Protein AF-A0A959C1F0-F1 (afdb_monomer)

Solvent-accessible surface area (backbone atoms only — not comparable to full-atom values): 3211 Å² total; per-residue (Å²): 135,84,79,77,81,70,75,57,67,64,62,54,49,52,30,38,51,50,15,37,53,52,11,38,55,52,4,54,76,67,77,36,48,68,58,9,47,66,51,9,48,59,51,8,50,50,50,40,52,49,55,49,53,58,54,66,75,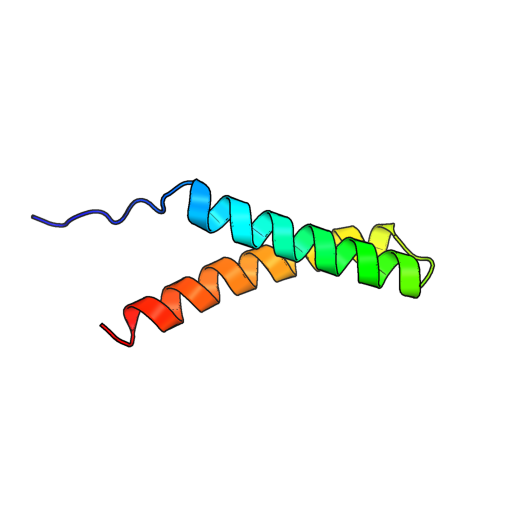75,112

Nearest PDB structures (foldseek):
  7vot-assembly1_Y  TM=7.459E-01  e=4.070E+00  Cereibacter sphaeroides 2.4.1
  6x89-assembly1_X1  TM=8.478E-01  e=6.262E+00  Vigna radiata
  7aqq-assembly1_f  TM=8.357E-01  e=8.010E+00  Arabidopsis thaliana

Radius of gyration: 14.19 Å; Cα contacts (8 Å, |Δi|>4): 50; chains: 1; bounding box: 23×23×47 Å

Foldseek 3Di:
DPPPPPPDVVLLVVLQVVLLVQLCVVCVVVVHSVRSNVRSRVVSNVCSVVVVVVVVVVD

pLDDT: mean 73.12, std 10.09, range [44.38, 85.69]

Structure (mmCIF, N/CA/C/O backbone):
data_AF-A0A959C1F0-F1
#
_entry.id   AF-A0A959C1F0-F1
#
loop_
_atom_site.group_PDB
_atom_site.id
_atom_site.type_symbol
_atom_site.label_atom_id
_atom_site.label_alt_id
_atom_site.label_comp_id
_atom_site.label_asym_id
_atom_site.label_entity_id
_atom_site.label_seq_id
_atom_site.pdbx_PDB_ins_code
_atom_site.Cartn_x
_atom_sit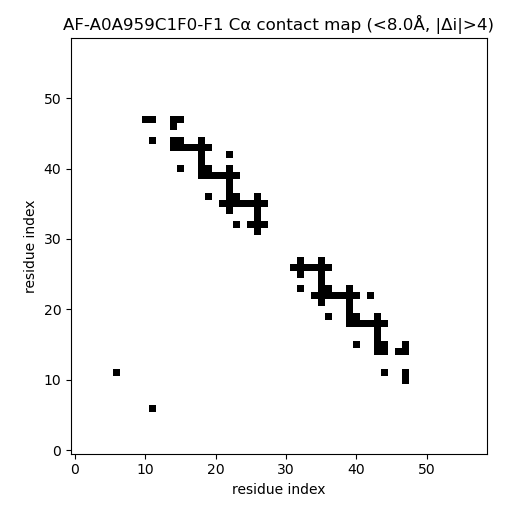e.Cartn_y
_atom_site.Cartn_z
_atom_site.occupancy
_atom_site.B_iso_or_equiv
_atom_site.auth_seq_id
_atom_site.auth_comp_id
_atom_site.auth_asym_id
_atom_site.auth_atom_id
_atom_site.pdbx_PDB_model_num
ATOM 1 N N . MET A 1 1 ? 13.166 -3.362 -32.814 1.00 44.38 1 MET A N 1
ATOM 2 C CA . MET A 1 1 ? 11.791 -3.112 -32.331 1.00 44.38 1 MET A CA 1
ATOM 3 C C . MET A 1 1 ? 11.759 -3.308 -30.824 1.00 44.38 1 MET A C 1
ATOM 5 O O . MET A 1 1 ? 11.552 -4.401 -30.323 1.00 44.38 1 MET A O 1
ATOM 9 N N . ASN A 1 2 ? 12.072 -2.244 -30.103 1.00 50.97 2 ASN A N 1
ATOM 10 C CA . ASN A 1 2 ? 11.993 -2.128 -28.655 1.00 50.97 2 ASN A CA 1
ATOM 11 C C . ASN A 1 2 ? 10.519 -1.953 -28.287 1.00 50.97 2 ASN A C 1
ATOM 13 O O . ASN A 1 2 ? 10.009 -0.835 -28.265 1.00 50.97 2 ASN A O 1
ATOM 17 N N . SER A 1 3 ? 9.833 -3.078 -28.075 1.00 50.44 3 SER A N 1
ATOM 18 C CA . SER A 1 3 ? 8.461 -3.098 -27.577 1.00 50.44 3 SER A CA 1
ATOM 19 C C . SER A 1 3 ? 8.464 -2.499 -26.173 1.00 50.44 3 SER A C 1
ATOM 21 O O . SER A 1 3 ? 8.758 -3.173 -25.187 1.00 50.44 3 SER A O 1
ATOM 23 N N . GLN A 1 4 ? 8.238 -1.188 -26.104 1.00 50.38 4 GLN A N 1
ATOM 24 C CA . GLN A 1 4 ? 7.983 -0.468 -24.871 1.00 50.38 4 GLN A CA 1
ATOM 25 C C . GLN A 1 4 ? 6.768 -1.129 -24.228 1.00 50.38 4 GLN A C 1
ATOM 27 O O . GLN A 1 4 ? 5.634 -0.929 -24.657 1.00 50.38 4 GLN A O 1
ATOM 32 N N . TYR A 1 5 ? 7.022 -1.969 -23.227 1.00 55.97 5 TYR A N 1
ATOM 33 C CA . TYR A 1 5 ? 5.999 -2.610 -22.414 1.00 55.97 5 TYR A CA 1
ATOM 34 C C . TYR A 1 5 ? 5.368 -1.534 -21.522 1.00 55.97 5 TYR A C 1
ATOM 36 O O . TYR A 1 5 ? 5.695 -1.394 -20.341 1.00 55.97 5 TYR A O 1
ATOM 44 N N . VAL A 1 6 ? 4.508 -0.710 -22.125 1.00 58.88 6 VAL A N 1
ATOM 45 C CA . VAL A 1 6 ? 3.608 0.182 -21.403 1.00 58.88 6 VAL A CA 1
ATOM 46 C C . VAL A 1 6 ? 2.742 -0.708 -20.515 1.00 58.88 6 VAL A C 1
ATOM 48 O O . VAL A 1 6 ? 2.044 -1.584 -21.034 1.00 58.88 6 VAL A O 1
ATOM 51 N N . PRO A 1 7 ? 2.823 -0.571 -19.180 1.00 55.34 7 PRO A N 1
ATOM 52 C CA . PRO A 1 7 ? 2.021 -1.382 -18.284 1.00 55.34 7 PRO A CA 1
ATOM 53 C C . PRO A 1 7 ? 0.557 -1.185 -18.664 1.00 55.34 7 PRO A C 1
ATOM 55 O O . PRO A 1 7 ? 0.081 -0.051 -18.748 1.00 55.34 7 PRO A O 1
ATOM 58 N N . SER A 1 8 ? -0.164 -2.280 -18.921 1.00 63.72 8 SER A N 1
ATOM 59 C CA . SER A 1 8 ? -1.606 -2.159 -19.090 1.00 63.72 8 SER A CA 1
ATOM 60 C C . SER A 1 8 ? -2.146 -1.542 -17.800 1.00 63.72 8 SER A C 1
ATOM 62 O O . SER A 1 8 ? -1.904 -2.061 -16.707 1.00 63.72 8 SER A O 1
ATOM 64 N N . LEU A 1 9 ? -2.844 -0.408 -17.912 1.00 62.31 9 LEU A N 1
ATOM 65 C CA . LEU A 1 9 ? -3.434 0.306 -16.771 1.00 62.31 9 LEU A CA 1
ATOM 66 C C . LEU A 1 9 ? -4.210 -0.644 -15.838 1.00 62.31 9 LEU A C 1
ATOM 68 O O . LEU A 1 9 ? -4.280 -0.425 -14.632 1.00 62.31 9 LEU A O 1
ATOM 72 N N . ARG A 1 10 ? -4.748 -1.736 -16.400 1.00 65.12 10 ARG A N 1
ATOM 73 C CA . ARG A 1 10 ? -5.430 -2.819 -15.684 1.00 65.12 10 ARG A CA 1
ATOM 74 C C . ARG A 1 10 ? -4.561 -3.529 -14.644 1.00 65.12 10 ARG A C 1
ATOM 76 O O . ARG A 1 10 ? -5.048 -3.761 -13.543 1.00 65.12 10 ARG A O 1
ATOM 83 N N . GLY A 1 11 ? -3.311 -3.871 -14.961 1.00 69.19 11 GLY A N 1
ATOM 84 C CA . GLY A 1 11 ? -2.430 -4.597 -14.036 1.00 69.19 11 GLY A CA 1
ATOM 85 C C . GLY A 1 11 ? -2.023 -3.749 -12.830 1.00 69.19 11 GLY A C 1
ATOM 86 O O . GLY A 1 11 ? -2.071 -4.217 -11.696 1.00 69.19 11 GLY A O 1
ATOM 87 N N . LEU A 1 12 ? -1.704 -2.474 -13.068 1.00 68.12 12 LEU A N 1
ATOM 88 C CA . LEU A 1 12 ? -1.401 -1.513 -12.003 1.00 68.12 12 LEU A CA 1
ATOM 89 C C . LEU A 1 12 ? -2.640 -1.189 -11.157 1.00 68.12 12 LEU A C 1
ATOM 91 O O . LEU A 1 12 ? -2.553 -1.153 -9.932 1.00 68.12 12 LEU A O 1
ATOM 95 N N . GLY A 1 13 ? -3.799 -1.002 -11.796 1.00 76.38 13 GLY A N 1
ATOM 96 C CA . GLY A 1 13 ? -5.056 -0.707 -11.106 1.00 76.38 13 GLY A CA 1
ATOM 97 C C . GLY A 1 13 ? -5.530 -1.839 -10.189 1.00 76.38 13 GLY A C 1
ATOM 98 O O . GLY A 1 13 ? -6.002 -1.567 -9.088 1.00 76.38 13 GLY A O 1
ATOM 99 N N . LEU A 1 14 ? -5.356 -3.101 -10.600 1.00 81.50 14 LEU A N 1
ATOM 100 C CA . LEU A 1 14 ? -5.696 -4.266 -9.773 1.00 81.50 14 LEU A CA 1
ATOM 101 C C . LEU A 1 14 ? -4.869 -4.310 -8.485 1.00 81.50 14 LEU A C 1
ATOM 103 O O . LEU A 1 14 ? -5.436 -4.401 -7.399 1.00 81.50 14 LEU A O 1
ATOM 107 N N . TRP A 1 15 ? -3.545 -4.190 -8.585 1.00 78.31 15 TRP A N 1
ATOM 108 C CA . TRP A 1 15 ? -2.669 -4.233 -7.410 1.00 78.31 15 TRP A CA 1
ATOM 109 C C . TRP A 1 15 ? -2.820 -3.011 -6.501 1.00 78.31 15 TRP A C 1
ATOM 111 O O . TRP A 1 15 ? -2.774 -3.152 -5.278 1.00 78.31 15 TRP A O 1
ATOM 121 N N . ALA A 1 16 ? -3.089 -1.833 -7.070 1.00 78.12 16 ALA A N 1
ATOM 122 C CA . ALA A 1 16 ? -3.448 -0.652 -6.291 1.00 78.12 16 ALA A CA 1
ATOM 123 C C . ALA A 1 16 ? -4.741 -0.882 -5.486 1.00 78.12 16 ALA A C 1
ATOM 125 O O . ALA A 1 16 ? -4.782 -0.595 -4.291 1.00 78.12 16 ALA A O 1
ATOM 126 N N . GLY A 1 17 ? -5.771 -1.467 -6.109 1.00 79.62 17 GLY A N 1
ATOM 127 C CA . GLY A 1 17 ? -7.022 -1.824 -5.435 1.00 79.62 17 GLY A CA 1
ATOM 128 C C . GLY A 1 17 ? -6.827 -2.845 -4.311 1.00 79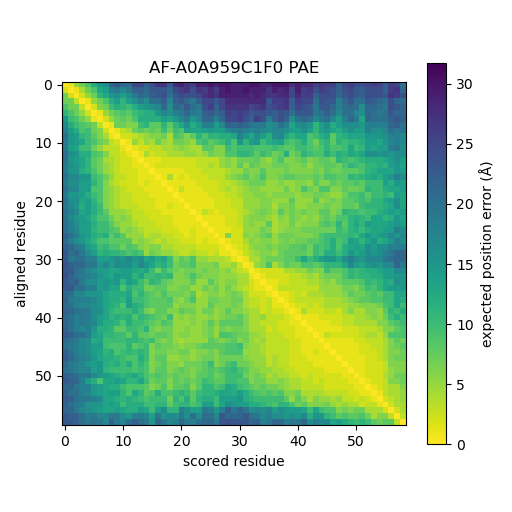.62 17 GLY A C 1
ATOM 129 O O . GLY A 1 17 ? -7.378 -2.675 -3.225 1.00 79.62 17 GLY A O 1
ATOM 130 N N . VAL A 1 18 ? -5.992 -3.864 -4.535 1.00 84.56 18 VAL A N 1
ATOM 131 C CA . VAL A 1 18 ? -5.643 -4.868 -3.515 1.00 84.56 18 VAL A CA 1
ATOM 132 C C . VAL A 1 18 ? -4.921 -4.224 -2.329 1.00 84.56 18 VAL A C 1
ATOM 134 O O . VAL A 1 18 ? -5.291 -4.477 -1.184 1.00 84.56 18 VAL A O 1
ATOM 137 N N . GLY A 1 19 ? -3.944 -3.345 -2.573 1.00 81.88 19 GLY A N 1
ATOM 138 C CA . GLY A 1 19 ? -3.245 -2.626 -1.503 1.00 81.88 19 GLY A CA 1
ATOM 139 C C . GLY A 1 19 ? -4.170 -1.743 -0.667 1.00 81.88 19 GLY A C 1
ATOM 140 O O . GLY A 1 19 ? -4.084 -1.748 0.560 1.00 81.88 19 GLY A O 1
ATOM 141 N N . ILE A 1 20 ? -5.112 -1.049 -1.314 1.00 81.50 20 ILE A N 1
ATOM 142 C CA . ILE A 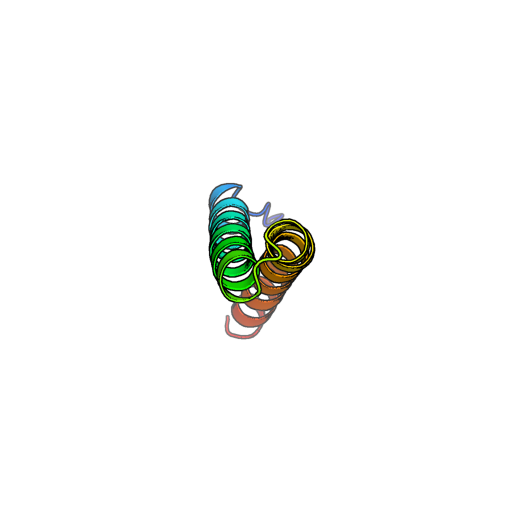1 20 ? -6.138 -0.253 -0.627 1.00 81.50 20 ILE A CA 1
ATOM 143 C C . ILE A 1 20 ? -7.043 -1.151 0.223 1.00 81.50 20 ILE A C 1
ATOM 145 O O . ILE A 1 20 ? -7.273 -0.843 1.389 1.00 81.50 20 ILE A O 1
ATOM 149 N N . ALA A 1 21 ? -7.526 -2.272 -0.320 1.00 82.56 21 ALA A N 1
ATOM 150 C CA . ALA A 1 21 ? -8.399 -3.192 0.408 1.00 82.56 21 ALA A CA 1
ATOM 151 C C . ALA A 1 21 ? -7.713 -3.777 1.654 1.00 82.56 21 ALA A C 1
ATOM 153 O O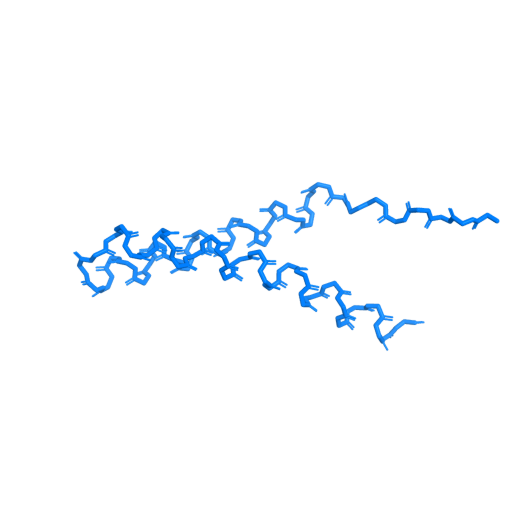 . ALA A 1 21 ? -8.293 -3.770 2.741 1.00 82.56 21 ALA A O 1
ATOM 154 N N . ILE A 1 22 ? -6.458 -4.220 1.515 1.00 84.19 22 ILE A N 1
ATOM 155 C CA . ILE A 1 22 ? -5.655 -4.741 2.629 1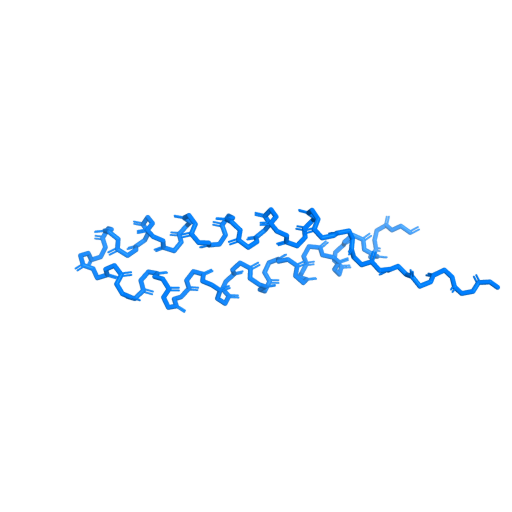.00 84.19 22 ILE A CA 1
ATOM 156 C C . ILE A 1 22 ? -5.386 -3.637 3.654 1.00 84.19 22 ILE A C 1
ATOM 158 O O . ILE A 1 22 ? -5.573 -3.850 4.850 1.00 84.19 22 ILE A O 1
ATOM 162 N N . GLY A 1 23 ? -5.000 -2.445 3.196 1.00 80.62 23 GLY A N 1
ATOM 163 C CA . GLY A 1 23 ? -4.767 -1.292 4.057 1.00 80.62 23 GLY A CA 1
ATOM 164 C C . GLY A 1 23 ? -5.991 -0.910 4.880 1.00 80.62 23 GLY A C 1
ATOM 165 O O . GLY A 1 23 ? -5.896 -0.774 6.095 1.00 80.62 23 GLY A O 1
ATOM 166 N N . ILE A 1 24 ? -7.161 -0.798 4.246 1.00 78.50 24 ILE A N 1
ATOM 167 C CA . ILE A 1 24 ? -8.421 -0.480 4.929 1.00 78.50 24 ILE A CA 1
ATOM 168 C C . ILE A 1 24 ? -8.762 -1.558 5.962 1.00 78.50 24 ILE A C 1
ATOM 170 O O . ILE A 1 24 ? -9.074 -1.216 7.102 1.00 78.50 24 ILE A O 1
ATOM 174 N N . ALA A 1 25 ? -8.655 -2.842 5.606 1.00 80.94 25 ALA A N 1
ATOM 175 C CA . ALA A 1 25 ? -8.919 -3.942 6.533 1.00 80.94 25 ALA A CA 1
ATOM 176 C C . ALA A 1 25 ? -8.001 -3.887 7.769 1.00 80.94 25 ALA A C 1
ATOM 178 O O . ALA A 1 25 ? -8.472 -4.023 8.900 1.00 80.94 25 ALA A O 1
ATOM 179 N N . LEU A 1 26 ? -6.710 -3.608 7.565 1.00 79.25 26 LEU A N 1
ATOM 180 C CA . LEU A 1 26 ? -5.733 -3.465 8.645 1.00 79.25 26 LEU A CA 1
ATOM 181 C C . LEU A 1 26 ? -6.004 -2.222 9.509 1.00 79.25 26 LEU A C 1
ATOM 183 O O . LEU A 1 26 ? -5.919 -2.277 10.733 1.00 79.25 26 LEU A O 1
ATOM 187 N N . GLY A 1 27 ? -6.378 -1.105 8.880 1.00 79.00 27 GLY A N 1
ATOM 188 C CA . GLY A 1 27 ? -6.729 0.134 9.572 1.00 79.00 27 GLY A CA 1
ATOM 189 C C . GLY A 1 27 ? -7.975 -0.005 10.441 1.00 79.00 27 GLY A C 1
ATOM 190 O O . GLY A 1 27 ? -7.997 0.507 11.557 1.00 79.00 27 GLY A O 1
ATOM 191 N N . ILE A 1 28 ? -8.990 -0.737 9.974 1.00 77.38 28 ILE A N 1
ATOM 192 C CA . ILE A 1 28 ? -10.186 -1.052 10.768 1.00 77.38 28 ILE A CA 1
ATOM 193 C C . ILE A 1 28 ? -9.815 -1.941 11.962 1.00 77.38 28 ILE A C 1
ATOM 195 O O . ILE A 1 28 ? -10.233 -1.648 13.081 1.00 77.38 28 ILE A O 1
ATOM 199 N N . ALA A 1 29 ? -8.992 -2.975 11.753 1.00 77.94 29 ALA A N 1
ATOM 200 C CA . ALA A 1 29 ? -8.550 -3.877 12.821 1.00 77.94 29 ALA A CA 1
ATOM 201 C C . ALA A 1 29 ? -7.781 -3.147 13.938 1.00 77.94 29 ALA A C 1
ATOM 203 O O . ALA A 1 29 ? -7.916 -3.486 15.110 1.00 77.94 29 ALA A O 1
ATOM 204 N N . LEU A 1 30 ? -7.016 -2.112 13.582 1.00 79.50 30 LEU A N 1
ATOM 205 C CA . LEU A 1 30 ? -6.260 -1.280 14.520 1.00 79.50 30 LEU A CA 1
ATOM 206 C C . LEU A 1 30 ? -7.068 -0.092 15.076 1.00 79.50 30 LEU A C 1
ATOM 208 O O . LEU A 1 30 ? -6.505 0.736 15.786 1.00 79.50 30 LEU A O 1
ATOM 212 N N . GLN A 1 31 ? -8.358 0.040 14.734 1.00 75.19 31 GLN A N 1
ATOM 213 C CA . GLN A 1 31 ? -9.200 1.222 15.008 1.00 75.19 31 GLN A CA 1
ATOM 214 C C . GLN A 1 31 ? -8.625 2.549 14.465 1.00 75.19 31 GLN A C 1
ATOM 216 O O . GLN A 1 31 ? -9.053 3.633 14.852 1.00 75.19 31 GLN A O 1
ATOM 221 N N . HIS A 1 32 ? -7.672 2.473 13.534 1.00 74.06 32 HIS A N 1
ATOM 222 C CA . HIS A 1 32 ? -6.971 3.597 12.919 1.00 74.06 32 HIS A CA 1
ATOM 223 C C . HIS A 1 32 ? -7.039 3.471 11.392 1.00 74.06 32 HIS A C 1
ATOM 225 O O . HIS A 1 32 ? -6.057 3.166 10.713 1.00 74.06 32 HIS A O 1
ATOM 231 N N . VAL A 1 33 ? -8.222 3.738 10.832 1.00 70.31 33 VAL A N 1
ATOM 232 C CA . VAL A 1 33 ? -8.485 3.668 9.380 1.00 70.31 33 VAL A CA 1
ATOM 233 C C . VAL A 1 33 ? -7.538 4.572 8.582 1.00 70.31 33 VAL A C 1
ATOM 235 O O . VAL A 1 33 ? -7.085 4.194 7.503 1.00 70.31 33 VAL A O 1
ATOM 238 N N . ALA A 1 34 ? -7.163 5.726 9.142 1.00 74.38 34 ALA A N 1
ATOM 239 C CA . ALA A 1 34 ? -6.194 6.638 8.537 1.00 74.38 34 ALA A CA 1
ATOM 240 C C . ALA A 1 34 ? -4.811 5.989 8.338 1.00 74.38 34 ALA A C 1
ATOM 242 O O . ALA A 1 34 ? -4.210 6.153 7.279 1.00 74.38 34 ALA A O 1
ATOM 243 N N . LEU A 1 35 ? -4.333 5.201 9.311 1.00 74.31 35 LEU A N 1
ATOM 244 C CA . LEU A 1 35 ? -3.077 4.452 9.183 1.00 74.31 35 LEU A CA 1
ATOM 245 C C . LEU A 1 35 ? -3.205 3.323 8.159 1.00 74.31 35 LEU A C 1
ATOM 247 O O . LEU A 1 35 ? -2.279 3.081 7.391 1.00 74.31 35 LEU A O 1
ATOM 251 N N . GLY A 1 36 ? -4.372 2.683 8.098 1.00 72.69 36 GLY A N 1
ATOM 252 C CA . GLY A 1 36 ? -4.670 1.671 7.091 1.00 72.69 36 GLY A CA 1
ATOM 253 C C . GLY A 1 36 ? -4.550 2.186 5.657 1.00 72.69 36 GLY A C 1
ATOM 254 O O . GLY A 1 36 ? -3.899 1.561 4.826 1.00 72.69 36 GLY A O 1
ATOM 255 N N . ILE A 1 37 ? -5.119 3.358 5.367 1.00 73.81 37 ILE A N 1
ATOM 256 C CA . ILE A 1 37 ? -5.033 3.984 4.037 1.00 73.81 37 ILE A CA 1
ATOM 257 C C . ILE A 1 37 ? -3.604 4.462 3.751 1.00 73.81 37 ILE A C 1
ATOM 259 O O . ILE A 1 37 ? -3.086 4.234 2.655 1.00 73.81 37 ILE A O 1
ATOM 263 N N . LEU A 1 38 ? -2.957 5.080 4.746 1.00 79.62 38 LEU A N 1
ATOM 264 C CA . LEU A 1 38 ? -1.591 5.594 4.636 1.00 79.62 38 LEU A CA 1
ATOM 265 C C . LEU A 1 38 ? -0.578 4.487 4.321 1.00 79.62 38 LEU A C 1
ATOM 267 O O . LEU A 1 38 ? 0.341 4.711 3.540 1.00 79.62 38 LEU A O 1
ATOM 271 N N . LEU A 1 39 ? -0.752 3.298 4.904 1.00 77.44 39 LEU A N 1
ATOM 272 C CA . LEU A 1 39 ? 0.132 2.152 4.691 1.00 77.44 39 LEU A CA 1
ATOM 273 C C . LEU A 1 39 ? -0.296 1.285 3.500 1.00 77.44 39 LEU A C 1
ATOM 275 O O . LEU A 1 39 ? 0.560 0.738 2.812 1.00 77.44 39 LEU A O 1
ATOM 279 N N . GLY A 1 40 ? -1.595 1.181 3.213 1.00 77.56 40 GLY A N 1
ATOM 280 C CA . GLY A 1 40 ? -2.129 0.335 2.140 1.00 77.56 40 GLY A CA 1
ATOM 281 C C . GLY A 1 40 ? -1.752 0.786 0.732 1.00 77.56 40 GLY A C 1
ATOM 282 O O . GLY A 1 40 ? -1.396 -0.040 -0.109 1.00 77.56 40 GLY A O 1
ATOM 283 N N . LEU A 1 41 ? -1.782 2.097 0.476 1.00 76.38 41 LEU A N 1
ATOM 284 C CA . LEU A 1 41 ? -1.386 2.679 -0.812 1.00 76.38 41 LEU A CA 1
ATOM 285 C C . LEU A 1 41 ? 0.074 2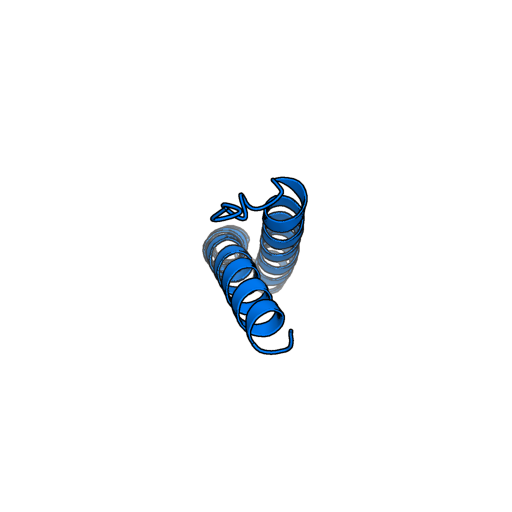.363 -1.196 1.00 76.38 41 LEU A C 1
ATOM 287 O O . LEU A 1 41 ? 0.288 1.810 -2.280 1.00 76.38 41 LEU A O 1
ATOM 291 N N . PRO A 1 42 ? 1.083 2.655 -0.350 1.00 83.44 42 PRO A N 1
ATOM 292 C CA . PRO A 1 42 ? 2.466 2.322 -0.668 1.00 83.44 42 PRO A CA 1
ATOM 293 C C . PRO A 1 42 ? 2.699 0.808 -0.728 1.00 83.44 42 PRO A C 1
ATOM 295 O O . PRO A 1 42 ? 3.459 0.366 -1.587 1.00 83.44 42 PRO A O 1
ATOM 298 N N . LEU A 1 43 ? 2.013 -0.005 0.091 1.00 80.62 43 LEU A N 1
ATOM 299 C CA . LEU A 1 43 ? 2.132 -1.468 0.015 1.00 80.62 43 LEU A CA 1
ATOM 300 C C . LEU A 1 43 ? 1.638 -2.018 -1.331 1.00 80.62 43 LEU A C 1
ATOM 302 O O . LEU A 1 43 ? 2.310 -2.843 -1.951 1.00 80.62 43 LEU A O 1
ATOM 306 N N . GLY A 1 44 ? 0.477 -1.545 -1.796 1.00 80.62 44 GLY A N 1
ATOM 307 C CA . GLY A 1 44 ? -0.088 -1.933 -3.090 1.00 80.62 44 GLY A CA 1
ATOM 308 C C . GLY A 1 44 ? 0.810 -1.543 -4.257 1.00 80.62 44 GLY A C 1
ATOM 309 O O . GLY A 1 44 ? 1.006 -2.331 -5.181 1.00 80.62 44 GLY A O 1
ATOM 310 N N . LEU A 1 45 ? 1.409 -0.351 -4.187 1.00 81.69 45 LEU A N 1
ATOM 311 C CA . LEU A 1 45 ? 2.341 0.127 -5.203 1.00 81.69 45 LEU A CA 1
ATOM 312 C C . LEU A 1 45 ? 3.625 -0.714 -5.241 1.00 81.69 45 LEU A C 1
ATOM 314 O O . LEU A 1 45 ? 4.053 -1.123 -6.319 1.00 81.69 45 LEU A O 1
ATOM 318 N N . VAL A 1 46 ? 4.212 -1.019 -4.079 1.00 85.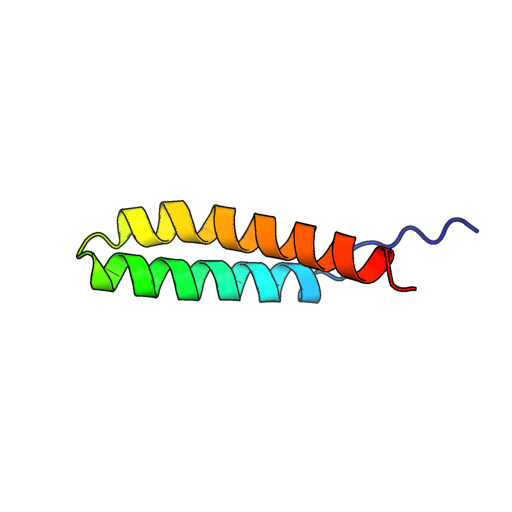69 46 VAL A N 1
ATOM 319 C CA . VAL A 1 46 ? 5.409 -1.869 -3.990 1.00 85.69 46 VAL A CA 1
ATOM 320 C C . VAL A 1 46 ? 5.118 -3.265 -4.533 1.00 85.69 46 VAL A C 1
ATOM 322 O O . VAL A 1 46 ? 5.892 -3.760 -5.346 1.00 85.69 46 VAL A O 1
ATOM 325 N N . MET A 1 47 ? 3.988 -3.884 -4.178 1.00 79.50 47 MET A N 1
ATOM 326 C CA . MET A 1 47 ? 3.645 -5.215 -4.697 1.00 79.50 47 MET A CA 1
ATOM 327 C C . MET A 1 47 ? 3.371 -5.236 -6.198 1.00 79.50 47 MET A C 1
ATOM 329 O O . MET A 1 47 ? 3.718 -6.216 -6.860 1.00 79.50 47 MET A O 1
ATOM 333 N N . ALA A 1 48 ? 2.823 -4.156 -6.759 1.00 78.75 48 ALA A N 1
ATOM 334 C CA . ALA A 1 48 ? 2.674 -4.017 -8.205 1.00 78.75 48 ALA A CA 1
ATOM 335 C C . ALA A 1 48 ? 4.039 -3.997 -8.918 1.00 78.75 48 ALA A C 1
ATOM 337 O O . ALA A 1 48 ? 4.212 -4.637 -9.956 1.00 78.75 48 ALA A O 1
ATOM 338 N N . ILE A 1 49 ? 5.016 -3.284 -8.348 1.00 81.25 49 ILE A N 1
ATOM 339 C CA . ILE A 1 49 ? 6.381 -3.193 -8.882 1.00 81.25 49 ILE A CA 1
ATOM 340 C C . ILE A 1 49 ? 7.114 -4.531 -8.719 1.00 81.25 49 ILE A C 1
ATOM 342 O O . ILE A 1 49 ? 7.688 -5.036 -9.681 1.00 81.25 49 ILE A O 1
ATOM 346 N N . VAL A 1 50 ? 7.047 -5.143 -7.536 1.00 83.06 50 VAL A N 1
ATOM 347 C CA . VAL A 1 50 ? 7.715 -6.418 -7.226 1.00 83.06 50 VAL A CA 1
ATOM 348 C C . VAL A 1 50 ? 7.145 -7.568 -8.059 1.00 83.06 50 VAL A C 1
ATOM 350 O O . VAL A 1 50 ? 7.910 -8.353 -8.611 1.00 83.06 50 VAL A O 1
ATOM 353 N N . SER A 1 51 ? 5.820 -7.642 -8.231 1.00 75.81 51 SER A N 1
ATOM 354 C CA . SER A 1 51 ? 5.193 -8.651 -9.101 1.00 75.81 51 SER A CA 1
ATOM 355 C C . SER A 1 51 ? 5.633 -8.516 -10.558 1.00 75.81 51 SER A C 1
ATOM 357 O O . SER A 1 51 ? 5.759 -9.516 -11.261 1.00 75.81 51 SER A O 1
ATOM 359 N N . ARG A 1 52 ? 5.893 -7.286 -11.019 1.00 69.62 52 ARG A N 1
ATOM 360 C CA . ARG A 1 52 ? 6.418 -7.035 -12.365 1.00 69.62 52 ARG A CA 1
ATOM 361 C C . ARG A 1 52 ? 7.859 -7.516 -12.502 1.00 69.62 52 ARG A C 1
ATOM 363 O O . ARG A 1 52 ? 8.182 -8.155 -13.497 1.00 69.62 52 ARG A O 1
ATOM 370 N N . GLU A 1 53 ? 8.695 -7.236 -11.510 1.00 79.06 53 GLU A N 1
ATOM 371 C CA . GLU A 1 53 ? 10.096 -7.661 -11.507 1.00 79.06 53 GLU A CA 1
ATOM 372 C C . GLU A 1 53 ? 10.222 -9.191 -11.486 1.00 79.06 53 GLU A C 1
ATOM 374 O O . GLU A 1 53 ? 10.949 -9.773 -12.288 1.00 79.06 53 GLU A O 1
ATOM 379 N N . LEU A 1 54 ? 9.430 -9.853 -10.638 1.00 77.75 54 LEU A N 1
ATOM 380 C CA . LEU A 1 54 ? 9.364 -11.314 -10.560 1.00 77.75 54 LEU A CA 1
ATOM 381 C C . LEU A 1 54 ? 8.901 -11.958 -11.870 1.00 77.75 54 LEU A C 1
ATOM 383 O O . LEU A 1 54 ? 9.451 -12.982 -12.267 1.00 77.75 54 LEU A O 1
ATOM 387 N N . HIS A 1 55 ? 7.915 -11.367 -12.550 1.00 72.25 55 HIS A N 1
ATOM 388 C CA . HIS 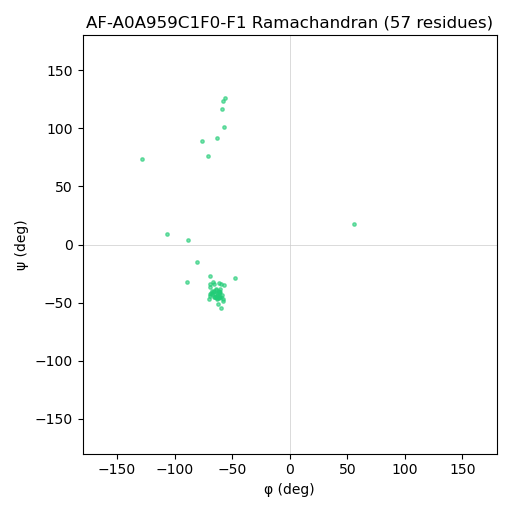A 1 55 ? 7.447 -11.869 -13.841 1.00 72.25 55 HIS A CA 1
ATOM 389 C C . HIS A 1 55 ? 8.517 -11.746 -14.936 1.00 72.25 55 HIS A C 1
ATOM 391 O O . HIS A 1 55 ? 8.683 -12.667 -15.729 1.00 72.25 55 HIS A O 1
ATOM 397 N N . ASN A 1 56 ? 9.273 -10.646 -14.958 1.00 64.62 56 ASN A N 1
ATOM 398 C CA . ASN A 1 56 ? 10.326 -10.426 -15.953 1.00 64.62 56 ASN A CA 1
ATOM 399 C C . ASN A 1 56 ? 11.531 -11.361 -15.771 1.00 64.62 56 ASN A C 1
ATOM 401 O O . ASN A 1 56 ? 12.229 -11.641 -16.737 1.00 64.62 56 ASN A O 1
ATOM 405 N N . HIS A 1 57 ? 11.786 -11.834 -14.549 1.00 63.09 57 HIS A N 1
ATOM 406 C CA . HIS A 1 57 ? 12.913 -12.721 -14.250 1.00 63.09 57 HIS A CA 1
ATOM 407 C C . HIS A 1 57 ? 12.670 -14.198 -14.610 1.00 63.09 57 HIS A C 1
ATOM 409 O O . HIS A 1 57 ? 13.621 -14.977 -14.637 1.00 63.09 57 HIS A O 1
ATOM 415 N N . TRP A 1 58 ? 11.416 -14.588 -14.855 1.00 61.84 58 TRP A N 1
ATOM 416 C CA . TRP A 1 58 ? 11.002 -15.973 -15.123 1.00 61.84 58 TRP A CA 1
ATOM 417 C C . TRP A 1 58 ? 10.637 -16.248 -16.595 1.00 61.84 58 TRP A C 1
ATOM 419 O O . TRP A 1 58 ? 10.130 -17.330 -16.893 1.00 61.84 58 TRP A O 1
ATOM 429 N N . ASN A 1 59 ? 10.889 -15.303 -17.509 1.00 53.22 59 ASN A N 1
ATOM 430 C CA . ASN A 1 59 ? 10.540 -15.383 -18.933 1.00 53.22 59 ASN A CA 1
ATOM 431 C C . ASN A 1 59 ? 11.749 -15.107 -19.833 1.00 53.22 59 ASN A C 1
ATOM 433 O O . ASN A 1 59 ? 11.807 -15.711 -20.925 1.00 53.22 59 ASN A O 1
#

Mean predicted aligned error: 9.85 Å

Sequence (59 aa):
MNSQYVPSLRGLGLWAGVGIAIGIALGIALQHVALGILLGLPLGLVMAIVSRELHNHWN

Secondary structure (DSSP, 8-state):
-----PPPHHHHHHHHHHHHHHHHHHHHHTT-HHHHHHHHHHHHHHHHHHHHHHHHHT-